Protein AF-A0A7V4J009-F1 (afdb_monomer_lite)

Secondary structure (DSSP, 8-state):
----EEEEEEE----------PPPPEEEESSHHHHHHHH-S--EEE-STTSPTT-B-BT-EEETTEEEEESSS-EEEEEETTEEEEEE--HHHHHTT--EEEEEE-S-EEEEEEEEPP--TTS---EEEEEEETTS-EEEEEE---SSSTTSPEEEEEEESS-EEEEEEEPPPP-

pLDDT: mean 86.54, std 16.2, range [37.06, 98.44]

Radius of gyration: 15.95 Å; chains: 1; bounding box: 46×31×41 Å

Structure (mmCIF, N/CA/C/O backbone):
data_AF-A0A7V4J009-F1
#
_entry.id   AF-A0A7V4J009-F1
#
loop_
_atom_site.group_PDB
_atom_site.id
_atom_site.type_symbol
_atom_site.label_atom_id
_atom_site.label_alt_id
_atom_site.label_comp_id
_atom_site.label_asym_id
_atom_site.label_entity_id
_atom_site.label_seq_id
_atom_site.pdbx_PDB_ins_code
_atom_site.Cartn_x
_atom_site.Cartn_y
_atom_site.Cartn_z
_atom_site.occupancy
_atom_site.B_iso_or_equiv
_atom_site.auth_seq_id
_atom_site.auth_comp_id
_atom_site.auth_asym_id
_atom_site.auth_atom_id
_atom_site.pdbx_PDB_model_num
ATOM 1 N N . MET A 1 1 ? 15.604 2.269 -10.103 1.00 43.25 1 MET A N 1
ATOM 2 C CA . MET A 1 1 ? 14.127 2.271 -10.067 1.00 43.25 1 MET A CA 1
ATOM 3 C C . MET A 1 1 ? 13.620 0.873 -9.707 1.00 43.25 1 MET A C 1
ATOM 5 O O . MET A 1 1 ? 13.019 0.169 -10.524 1.00 43.25 1 MET A O 1
ATOM 9 N N . LYS A 1 2 ? 13.981 0.446 -8.491 1.00 43.50 2 LYS A N 1
ATOM 10 C CA . LYS A 1 2 ? 13.521 -0.755 -7.783 1.00 43.50 2 LYS A CA 1
ATOM 11 C C . LYS A 1 2 ? 12.542 -0.258 -6.710 1.00 43.50 2 LYS A C 1
ATOM 13 O O . LYS A 1 2 ? 12.966 0.562 -5.916 1.00 43.50 2 LYS A O 1
ATOM 18 N N . ASN A 1 3 ? 11.290 -0.719 -6.695 1.00 39.19 3 ASN A N 1
ATOM 19 C CA . ASN A 1 3 ? 10.303 -0.306 -5.684 1.00 39.19 3 ASN A CA 1
ATOM 20 C C . ASN A 1 3 ? 9.578 -1.547 -5.139 1.00 39.19 3 ASN A C 1
ATOM 22 O O . ASN A 1 3 ? 8.578 -1.983 -5.704 1.00 39.19 3 ASN A O 1
ATOM 26 N N . GLY A 1 4 ? 10.114 -2.168 -4.098 1.00 45.44 4 GLY A N 1
ATOM 27 C CA . GLY A 1 4 ? 9.498 -3.278 -3.385 1.00 45.44 4 GLY A CA 1
ATOM 28 C C . GLY A 1 4 ? 8.565 -2.896 -2.231 1.00 45.44 4 GLY A C 1
ATOM 29 O O . GLY A 1 4 ? 8.586 -1.758 -1.781 1.00 45.44 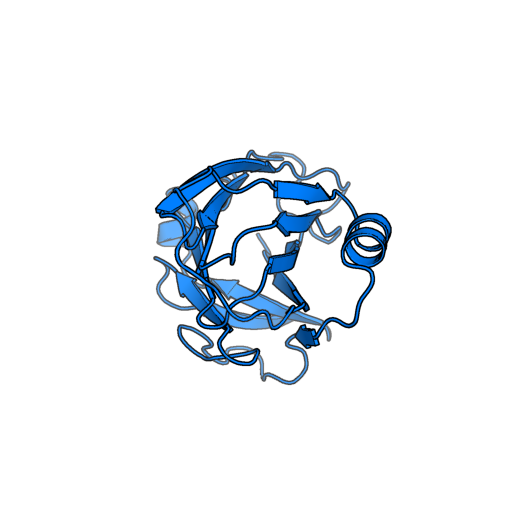4 GLY A O 1
ATOM 30 N N . LEU A 1 5 ? 7.740 -3.832 -1.743 1.00 48.38 5 LEU A N 1
ATOM 31 C CA . LEU A 1 5 ? 6.790 -3.614 -0.645 1.00 48.38 5 LEU A CA 1
ATOM 32 C C . LEU A 1 5 ? 6.681 -4.855 0.267 1.00 48.38 5 LEU A C 1
ATOM 34 O O . LEU A 1 5 ?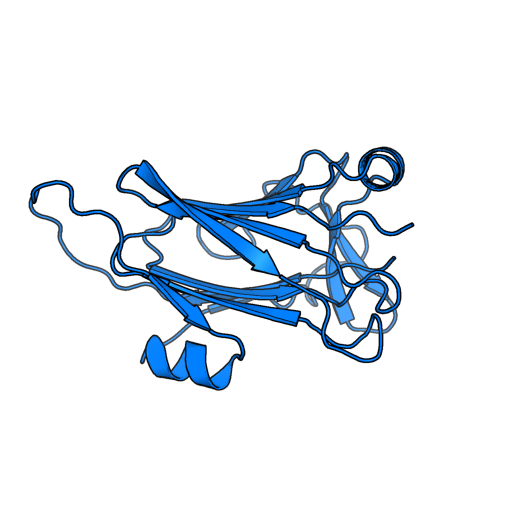 6.431 -5.937 -0.258 1.00 48.38 5 LEU A O 1
ATOM 38 N N . ILE A 1 6 ? 6.771 -4.700 1.595 1.00 64.44 6 ILE A N 1
ATOM 39 C CA . ILE A 1 6 ? 6.522 -5.739 2.636 1.00 64.44 6 ILE A CA 1
ATOM 40 C C . ILE A 1 6 ? 5.326 -5.306 3.493 1.00 64.44 6 ILE A C 1
ATOM 42 O O . ILE A 1 6 ? 5.275 -4.133 3.820 1.00 64.44 6 ILE A O 1
ATOM 46 N N . ILE A 1 7 ? 4.386 -6.181 3.904 1.00 58.50 7 ILE A N 1
ATOM 47 C CA . ILE A 1 7 ? 3.154 -5.772 4.640 1.00 58.50 7 ILE A CA 1
ATOM 48 C C . ILE A 1 7 ? 2.943 -6.479 5.986 1.00 58.50 7 ILE A C 1
ATOM 50 O O . ILE A 1 7 ? 3.092 -7.696 6.094 1.00 58.50 7 ILE A O 1
ATOM 54 N N . PHE A 1 8 ? 2.449 -5.715 6.972 1.00 60.12 8 PHE A N 1
ATOM 55 C CA . PHE A 1 8 ? 2.011 -6.133 8.307 1.00 60.12 8 PHE A CA 1
ATOM 56 C C . PHE A 1 8 ? 0.565 -5.699 8.601 1.00 60.12 8 PHE A C 1
ATOM 58 O O . PHE A 1 8 ? 0.187 -4.563 8.313 1.00 60.12 8 PHE A O 1
ATOM 65 N N . ILE A 1 9 ? -0.255 -6.564 9.214 1.00 51.50 9 ILE A N 1
ATOM 66 C CA . ILE A 1 9 ? -1.680 -6.281 9.488 1.00 51.50 9 ILE A CA 1
ATOM 67 C C . ILE A 1 9 ? -2.138 -6.829 10.846 1.00 51.50 9 ILE A C 1
ATOM 69 O O . ILE A 1 9 ? -1.808 -7.962 11.191 1.00 51.50 9 ILE A O 1
ATOM 73 N N . ALA A 1 10 ? -2.963 -6.074 11.587 1.00 52.84 10 ALA A N 1
ATOM 74 C CA . ALA A 1 10 ? -3.598 -6.516 12.838 1.00 52.84 10 ALA A CA 1
ATOM 75 C C . ALA A 1 10 ? -5.124 -6.274 12.847 1.00 52.84 10 ALA A C 1
ATOM 77 O O . ALA A 1 10 ? -5.619 -5.258 12.353 1.00 52.84 10 ALA A O 1
ATOM 78 N N . GLY A 1 11 ? -5.885 -7.217 13.422 1.00 37.06 11 GLY A N 1
ATOM 79 C CA . GLY A 1 11 ? -7.351 -7.168 13.496 1.00 37.06 11 GLY A CA 1
ATOM 80 C C . GLY A 1 11 ? -7.882 -7.202 14.929 1.00 37.06 11 GLY A C 1
ATOM 81 O O . GLY A 1 11 ? -7.448 -8.027 15.732 1.00 37.06 11 GLY A O 1
ATOM 82 N N . LEU A 1 12 ? -8.863 -6.345 15.226 1.00 41.41 12 LEU A N 1
ATOM 83 C CA . LEU A 1 12 ? -9.648 -6.378 16.462 1.00 41.41 12 LEU A CA 1
ATOM 84 C C . LEU A 1 12 ? -11.103 -6.728 16.111 1.00 41.41 12 LEU A C 1
ATOM 86 O O . LEU A 1 12 ? -11.739 -6.033 15.323 1.00 41.41 12 LEU A O 1
ATOM 90 N N . ALA A 1 13 ? -11.644 -7.810 16.674 1.00 41.09 13 ALA A N 1
ATOM 91 C CA . ALA A 1 13 ? -13.030 -8.217 16.441 1.00 41.09 13 ALA A CA 1
ATOM 92 C C . ALA A 1 13 ? -13.968 -7.560 17.468 1.00 41.09 13 ALA A C 1
ATOM 94 O O . ALA A 1 13 ? -13.924 -7.913 18.645 1.00 41.09 13 ALA A O 1
ATOM 95 N N . SER A 1 14 ? -14.848 -6.654 17.027 1.00 44.41 14 SER A N 1
ATOM 96 C CA . SER A 1 14 ? -15.881 -6.036 17.876 1.00 44.41 14 SER A CA 1
ATOM 97 C C . SER A 1 14 ? -17.253 -6.021 17.190 1.00 44.41 14 SER A C 1
ATOM 99 O O . SER A 1 14 ? -17.373 -5.673 16.018 1.00 44.41 14 SER A O 1
ATOM 101 N N . LEU A 1 15 ? -18.299 -6.401 17.938 1.00 40.88 15 LEU A N 1
ATOM 102 C CA . LEU A 1 15 ? -19.717 -6.299 17.557 1.00 40.88 15 LEU A CA 1
ATOM 103 C C . LEU A 1 15 ? -20.122 -4.817 17.416 1.00 40.88 15 LEU A C 1
ATOM 105 O O . LEU A 1 15 ? -19.954 -4.059 18.370 1.00 40.88 15 LEU A O 1
ATOM 109 N N . VAL A 1 16 ? -20.709 -4.405 16.285 1.00 48.84 16 VAL A N 1
ATOM 110 C CA . VAL A 1 16 ? -21.076 -2.994 16.037 1.00 48.84 16 VAL A CA 1
ATOM 111 C C . VAL A 1 16 ? -22.591 -2.770 16.152 1.00 48.84 16 VAL A C 1
ATOM 113 O O . VAL A 1 16 ? -23.374 -3.311 15.373 1.00 48.84 16 VAL A O 1
ATOM 116 N N . LEU A 1 17 ? -23.001 -1.930 17.110 1.00 41.75 17 LEU A N 1
ATOM 117 C CA . LEU A 1 17 ? -24.297 -1.237 17.132 1.00 41.75 17 LEU A CA 1
ATOM 118 C C . LEU A 1 17 ? -24.150 0.083 16.352 1.00 41.75 17 LEU A C 1
ATOM 120 O O . LEU A 1 17 ? -23.183 0.812 16.579 1.00 41.75 17 LEU A O 1
ATOM 124 N N . MET A 1 18 ? -25.088 0.400 15.448 1.00 42.06 18 MET A N 1
ATOM 125 C CA . MET A 1 18 ? -25.048 1.624 14.626 1.00 42.06 18 MET A CA 1
ATOM 126 C C . MET A 1 18 ? -24.951 2.880 15.504 1.00 42.06 18 MET A C 1
ATOM 128 O O . MET A 1 18 ? -25.916 3.270 16.160 1.00 42.06 18 MET A O 1
ATOM 132 N N . SER A 1 19 ? -23.773 3.499 15.502 1.00 44.41 19 SER A N 1
ATOM 133 C CA . SER A 1 19 ? -23.466 4.771 16.162 1.00 44.41 19 SER A CA 1
ATOM 134 C C . SER A 1 19 ? -23.411 5.897 15.118 1.00 44.41 19 SER A C 1
ATOM 136 O O . SER A 1 19 ? -23.214 5.607 13.935 1.00 44.41 19 SER A O 1
ATOM 138 N N . PRO A 1 20 ? -23.624 7.172 15.502 1.00 47.66 20 PRO A N 1
ATOM 139 C CA . PRO A 1 20 ? -23.477 8.303 14.585 1.00 47.66 20 PRO A CA 1
ATOM 140 C C . PRO A 1 20 ? -22.089 8.302 13.925 1.00 47.66 20 PRO A C 1
ATOM 142 O O . PRO A 1 20 ? -21.102 7.941 14.560 1.00 47.66 20 PRO A O 1
ATOM 145 N N . CYS A 1 21 ? -22.041 8.685 12.645 1.00 44.44 21 CYS A N 1
ATOM 146 C CA . CYS A 1 21 ? -20.834 8.754 11.817 1.00 44.44 21 CYS A CA 1
ATOM 147 C C . CYS A 1 21 ? -19.858 9.795 12.388 1.00 44.44 21 CYS A C 1
ATOM 149 O O . CYS A 1 21 ? -19.950 10.982 12.072 1.00 44.44 21 CYS A O 1
ATOM 151 N N . TYR A 1 22 ? -18.958 9.367 13.268 1.00 60.31 22 TYR A N 1
ATOM 152 C CA . TYR A 1 22 ? -17.746 10.114 13.587 1.00 60.31 22 TYR A CA 1
ATOM 153 C C . TYR A 1 22 ? -16.711 9.831 12.498 1.00 60.31 22 TYR A C 1
ATOM 155 O O . TYR A 1 22 ? -16.687 8.727 11.969 1.00 60.31 22 TYR A O 1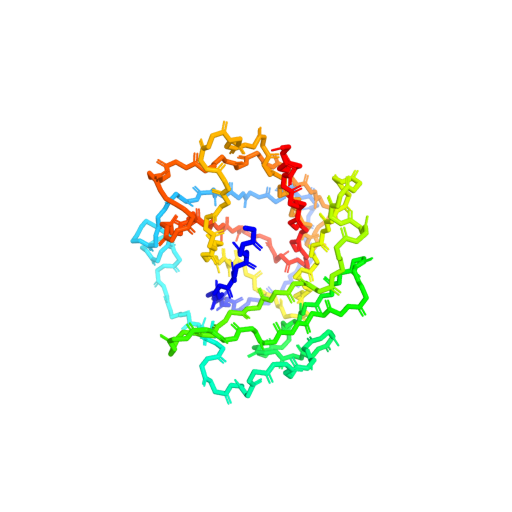
ATOM 163 N N . SER A 1 23 ? -15.900 10.835 12.157 1.00 73.69 23 SER A N 1
ATOM 164 C CA . SER A 1 23 ? -14.749 10.648 11.269 1.00 73.69 23 SER A CA 1
ATOM 165 C C . SER A 1 23 ? -13.750 9.706 11.928 1.00 73.69 23 SER A C 1
ATOM 167 O O . SER A 1 23 ? -13.489 9.863 13.123 1.00 73.69 23 SER A O 1
ATOM 169 N N . ALA A 1 24 ? -13.156 8.809 11.146 1.00 82.19 24 ALA A N 1
ATOM 170 C CA . ALA A 1 24 ? -12.079 7.939 11.589 1.00 82.19 24 ALA A CA 1
ATOM 171 C C . ALA A 1 24 ? -10.977 8.740 12.297 1.00 82.19 24 ALA A C 1
ATOM 173 O O . ALA A 1 24 ? -10.451 9.720 11.755 1.00 82.19 24 ALA A O 1
ATOM 174 N N . THR A 1 25 ? -10.611 8.311 13.503 1.00 88.69 25 THR A N 1
ATOM 175 C CA . THR A 1 25 ? -9.394 8.772 14.169 1.00 88.69 25 THR A CA 1
ATOM 176 C C . THR A 1 25 ? -8.270 7.834 13.761 1.00 88.69 25 THR A C 1
ATOM 178 O O . THR A 1 25 ? -8.399 6.612 13.859 1.00 88.69 25 THR A O 1
ATOM 181 N N . SER A 1 26 ? -7.150 8.386 13.307 1.00 92.25 26 SER A N 1
ATOM 182 C CA . SER A 1 26 ? -5.991 7.598 12.892 1.00 92.25 26 SER A CA 1
ATOM 183 C C . SER A 1 26 ? -4.680 8.256 13.292 1.00 92.25 26 SER A C 1
ATOM 185 O O . SER A 1 26 ? -4.593 9.482 13.377 1.00 92.25 26 SER A O 1
ATOM 187 N N . MET A 1 27 ? -3.646 7.442 13.475 1.00 96.00 27 MET A N 1
ATOM 188 C CA . MET A 1 27 ? -2.286 7.886 13.761 1.00 96.00 27 MET A CA 1
ATOM 189 C C . MET A 1 27 ? -1.305 7.212 12.805 1.00 96.00 27 MET A C 1
ATOM 191 O O . MET A 1 27 ? -1.406 6.008 12.564 1.00 96.00 27 MET A O 1
ATOM 195 N N . PHE A 1 28 ? -0.369 8.002 12.277 1.00 95.81 28 PHE A N 1
ATOM 196 C CA . PHE A 1 28 ? 0.752 7.513 11.480 1.00 95.81 28 PHE A CA 1
ATOM 197 C C . PHE A 1 28 ? 1.964 7.229 12.362 1.00 95.81 28 PHE A C 1
ATOM 199 O O . PHE A 1 28 ? 2.204 7.923 13.353 1.00 95.81 28 PHE A O 1
ATOM 206 N N . TYR A 1 29 ? 2.745 6.239 11.954 1.00 95.50 29 TYR A N 1
ATOM 207 C CA . TYR A 1 29 ? 3.957 5.787 12.620 1.00 95.50 29 TYR A CA 1
ATOM 208 C C . TYR A 1 29 ? 5.087 5.742 11.595 1.00 95.50 29 TYR A C 1
ATOM 210 O O . TYR A 1 29 ? 4.900 5.244 10.485 1.00 95.50 29 TYR A O 1
ATOM 218 N N . GLY A 1 30 ? 6.239 6.299 11.966 1.00 91.88 30 GLY A N 1
ATOM 219 C CA . GLY A 1 30 ? 7.418 6.380 11.098 1.00 91.88 30 GLY A CA 1
ATOM 220 C C . GLY A 1 30 ? 8.372 5.198 11.241 1.00 91.88 30 GLY A C 1
ATOM 221 O O . GLY A 1 30 ? 9.389 5.161 10.560 1.00 91.88 30 GLY A O 1
ATOM 222 N N . ASP A 1 31 ? 8.074 4.254 12.133 1.00 93.88 31 ASP A N 1
ATOM 223 C CA . ASP A 1 31 ? 8.894 3.071 12.352 1.00 93.88 31 ASP A CA 1
ATOM 224 C C . ASP A 1 31 ? 8.065 1.893 12.883 1.00 93.88 31 ASP A C 1
ATOM 226 O O . ASP A 1 31 ? 7.011 2.053 13.511 1.00 93.88 31 ASP A O 1
ATOM 230 N N . PHE A 1 32 ? 8.583 0.689 12.654 1.00 93.56 32 PHE A N 1
ATOM 231 C CA . PHE A 1 32 ? 7.937 -0.549 13.067 1.00 93.56 32 PHE A CA 1
ATOM 232 C C . PHE A 1 32 ? 7.778 -0.676 14.588 1.00 93.56 32 PHE A C 1
ATOM 234 O O . PHE A 1 32 ? 6.778 -1.222 15.062 1.00 93.56 32 PHE A O 1
ATOM 241 N N . ALA A 1 33 ? 8.734 -0.182 15.379 1.00 95.62 33 ALA A N 1
ATOM 242 C CA . ALA A 1 33 ? 8.701 -0.329 16.832 1.00 95.62 33 ALA A CA 1
ATOM 243 C C . ALA A 1 33 ? 7.569 0.505 17.454 1.00 95.62 33 ALA A C 1
ATOM 245 O O . ALA A 1 33 ? 6.838 0.009 18.312 1.00 95.62 33 ALA A O 1
ATOM 246 N N . SER A 1 34 ? 7.377 1.741 16.995 1.00 96.25 34 SER A N 1
ATOM 247 C CA . SER A 1 34 ? 6.285 2.608 17.437 1.00 96.25 34 SER A CA 1
ATOM 248 C C . SER A 1 34 ? 4.921 2.104 16.961 1.00 96.25 34 SER A C 1
ATOM 250 O O . SER A 1 34 ? 3.983 2.068 17.762 1.00 96.25 34 SER A O 1
ATOM 252 N N . TRP A 1 35 ? 4.813 1.632 15.714 1.00 96.75 35 TRP A N 1
ATOM 253 C CA . TRP A 1 35 ? 3.577 1.038 15.190 1.00 96.75 35 TRP A CA 1
ATOM 254 C C . TRP A 1 35 ? 3.178 -0.235 15.949 1.00 96.75 35 TRP A C 1
ATOM 256 O O . TRP A 1 35 ? 2.054 -0.343 16.443 1.00 96.75 35 TRP A O 1
ATOM 266 N N . SER A 1 36 ? 4.109 -1.182 16.101 1.00 95.19 36 SER A N 1
ATOM 267 C CA . SER A 1 36 ? 3.859 -2.453 16.795 1.00 95.19 36 SER A CA 1
ATOM 268 C C . SER A 1 36 ? 3.512 -2.249 18.273 1.00 95.19 36 SER A C 1
ATOM 270 O O . SER A 1 36 ? 2.626 -2.925 18.802 1.00 95.19 36 SER A O 1
ATOM 272 N N . ALA A 1 37 ? 4.141 -1.274 18.937 1.00 94.69 37 ALA A N 1
ATOM 273 C CA . ALA A 1 37 ? 3.788 -0.893 20.300 1.00 94.69 37 ALA A CA 1
ATOM 274 C C . ALA A 1 37 ? 2.365 -0.319 20.394 1.00 94.69 37 ALA A C 1
ATOM 276 O O . ALA A 1 37 ? 1.647 -0.622 21.348 1.00 94.69 37 ALA A O 1
ATOM 277 N N . ALA A 1 38 ? 1.942 0.484 19.414 1.00 93.25 38 ALA A N 1
ATOM 278 C CA . ALA A 1 38 ? 0.632 1.124 19.421 1.00 93.25 38 ALA A CA 1
ATOM 279 C C . ALA A 1 38 ? -0.530 0.154 19.181 1.00 93.25 38 ALA A C 1
ATOM 281 O O . ALA A 1 38 ? -1.578 0.298 19.811 1.00 93.25 38 ALA A O 1
ATOM 282 N N . ILE A 1 39 ? -0.355 -0.850 18.316 1.00 94.06 39 ILE A N 1
ATOM 283 C CA . ILE A 1 39 ? -1.396 -1.867 18.096 1.00 94.06 39 ILE A CA 1
ATOM 284 C C . ILE A 1 39 ? -1.544 -2.813 19.295 1.00 94.06 39 ILE A C 1
ATOM 286 O O . ILE A 1 39 ? -2.590 -3.442 19.446 1.00 94.06 39 ILE A O 1
ATOM 290 N N . GLY A 1 40 ? -0.510 -2.928 20.144 1.00 85.06 40 GLY A N 1
ATOM 291 C CA . GLY A 1 40 ? -0.540 -3.674 21.408 1.00 85.06 40 GLY A CA 1
ATOM 292 C C . GLY A 1 40 ? -0.894 -5.163 21.281 1.00 85.06 40 GLY A C 1
ATOM 293 O O . GLY A 1 40 ? -1.236 -5.797 22.280 1.00 85.06 40 GLY A O 1
ATOM 294 N N . GLY A 1 41 ? -0.851 -5.719 20.069 1.00 81.50 41 GLY A N 1
ATOM 295 C CA . GLY A 1 41 ? -1.404 -7.027 19.735 1.00 81.50 41 GLY A CA 1
ATOM 296 C C . GLY A 1 41 ? -0.605 -7.760 18.663 1.00 81.50 41 GLY A C 1
ATOM 297 O O . GLY A 1 41 ? 0.432 -7.295 18.193 1.00 81.50 41 GLY A O 1
ATOM 298 N N . SER A 1 42 ? -1.085 -8.946 18.297 1.00 88.00 42 SER A N 1
ATOM 299 C CA . SER A 1 42 ? -0.489 -9.750 17.231 1.00 88.00 42 SER A CA 1
ATOM 300 C C . SER A 1 42 ? -0.787 -9.157 15.857 1.00 88.00 42 SER A C 1
ATOM 302 O O . SER A 1 42 ? -1.886 -8.661 15.608 1.00 88.00 42 SER A O 1
ATOM 304 N N . TYR A 1 43 ? 0.176 -9.288 14.954 1.00 92.12 43 TYR A N 1
ATOM 305 C CA . TYR A 1 43 ? 0.039 -8.964 13.542 1.00 92.12 43 TYR A CA 1
ATOM 306 C C . TYR A 1 43 ? 0.406 -10.185 12.690 1.00 92.12 43 TYR A C 1
ATOM 308 O O . TYR A 1 43 ? 1.084 -11.105 13.154 1.00 92.12 43 TYR A O 1
ATOM 316 N N . ILE A 1 44 ? -0.058 -10.193 11.445 1.00 93.31 44 ILE A N 1
ATOM 317 C CA . ILE A 1 44 ? 0.363 -11.119 10.390 1.00 93.31 44 ILE A CA 1
ATOM 318 C C . ILE A 1 44 ? 1.258 -10.371 9.402 1.00 93.31 44 ILE A C 1
ATOM 320 O O . ILE A 1 44 ? 1.076 -9.170 9.213 1.00 93.31 44 ILE A O 1
ATOM 324 N N . MET A 1 45 ? 2.221 -11.072 8.804 1.00 93.44 45 MET A N 1
ATOM 325 C CA . MET A 1 45 ? 3.229 -10.505 7.905 1.00 93.44 45 MET A CA 1
ATOM 326 C C . MET A 1 45 ? 3.280 -11.293 6.596 1.00 93.44 45 MET A C 1
ATOM 328 O O . MET A 1 45 ? 3.124 -12.515 6.614 1.00 93.44 45 MET A O 1
ATOM 332 N N . GLN A 1 46 ? 3.525 -10.594 5.489 1.00 93.12 46 GLN A N 1
ATOM 333 C CA . GLN A 1 46 ? 3.902 -11.175 4.201 1.00 93.12 46 GLN A CA 1
ATOM 334 C C . GLN A 1 46 ? 5.208 -10.534 3.712 1.00 93.12 46 GLN A C 1
ATOM 336 O O . GLN A 1 46 ? 5.258 -9.320 3.529 1.00 93.12 46 GLN A O 1
ATOM 341 N N . ASP A 1 47 ? 6.215 -11.370 3.456 1.00 87.75 47 ASP A N 1
ATOM 342 C CA . ASP A 1 47 ? 7.593 -11.032 3.048 1.00 87.75 47 ASP A CA 1
ATOM 343 C C . ASP A 1 47 ? 7.948 -11.462 1.607 1.00 87.75 47 ASP A C 1
ATOM 345 O O . ASP A 1 47 ? 9.101 -11.461 1.228 1.00 87.75 47 ASP A O 1
ATOM 349 N N . PHE A 1 48 ? 6.953 -11.870 0.813 1.00 91.94 48 PHE A N 1
ATOM 350 C CA . PHE A 1 48 ? 7.004 -12.377 -0.571 1.00 91.94 48 PHE A CA 1
ATOM 351 C C . PHE A 1 48 ? 8.088 -13.407 -0.982 1.00 91.94 48 PHE A C 1
ATOM 353 O O . PHE A 1 48 ? 8.011 -13.920 -2.101 1.00 91.94 48 PHE A O 1
ATOM 360 N N . ASP A 1 49 ? 9.004 -13.821 -0.107 1.00 89.94 49 ASP A N 1
ATOM 361 C CA . ASP A 1 49 ? 10.109 -14.757 -0.389 1.00 89.94 49 ASP A CA 1
ATOM 362 C C . ASP A 1 49 ? 9.657 -16.161 -0.814 1.00 89.94 49 ASP A C 1
ATOM 364 O O . ASP A 1 49 ? 10.405 -16.931 -1.423 1.00 89.94 49 ASP A O 1
ATOM 368 N N . GLY A 1 50 ? 8.404 -16.511 -0.520 1.00 90.50 50 GLY A N 1
ATOM 369 C CA . GLY A 1 50 ? 7.785 -17.758 -0.965 1.00 90.50 50 GLY A CA 1
ATOM 370 C C . GLY A 1 50 ? 7.367 -17.777 -2.440 1.00 90.50 50 GLY A C 1
ATOM 371 O O . GLY A 1 50 ? 7.033 -18.850 -2.953 1.00 90.50 50 GLY A O 1
ATOM 372 N N . TYR A 1 51 ? 7.357 -16.631 -3.128 1.00 92.69 51 TYR A N 1
ATOM 373 C CA . TYR A 1 51 ? 6.902 -16.528 -4.514 1.00 92.69 51 TYR A CA 1
ATOM 374 C C . TYR A 1 51 ? 8.075 -16.575 -5.504 1.00 92.69 51 TYR A C 1
ATOM 376 O O . TYR A 1 51 ? 9.043 -15.831 -5.364 1.00 92.69 51 TYR A O 1
ATOM 384 N N . PRO A 1 52 ? 7.995 -17.392 -6.572 1.00 93.94 52 PRO A N 1
ATOM 385 C CA . PRO A 1 52 ? 8.961 -17.325 -7.662 1.00 93.94 52 PRO A CA 1
ATOM 386 C C . PRO A 1 52 ? 9.001 -15.936 -8.314 1.00 93.94 52 PRO A C 1
ATOM 388 O O . PRO A 1 52 ? 7.954 -15.316 -8.521 1.00 93.94 52 PRO A O 1
ATOM 391 N N . HIS A 1 53 ? 10.194 -15.494 -8.725 1.00 93.38 53 HIS A N 1
ATOM 392 C CA . HIS A 1 53 ? 10.362 -14.263 -9.502 1.00 93.38 53 HIS A CA 1
ATOM 393 C C . HIS A 1 53 ? 9.430 -14.246 -10.729 1.00 93.38 53 HIS A C 1
ATOM 395 O O . HIS A 1 53 ? 9.392 -15.205 -11.504 1.00 93.38 53 HIS A O 1
ATOM 401 N N . GLY A 1 54 ? 8.717 -13.137 -10.922 1.00 93.69 54 GLY A N 1
ATOM 402 C CA . GLY A 1 54 ? 7.780 -12.924 -12.024 1.00 93.69 54 GLY A CA 1
ATOM 403 C C . GLY A 1 54 ? 6.377 -13.490 -11.792 1.00 93.69 54 GLY A C 1
ATOM 404 O O . GLY A 1 54 ? 5.550 -13.409 -12.698 1.00 93.69 54 GLY A O 1
ATOM 405 N N . THR A 1 55 ? 6.086 -14.055 -10.614 1.00 96.31 55 THR A N 1
ATOM 406 C CA . THR A 1 55 ? 4.718 -14.474 -10.263 1.00 96.31 55 THR A CA 1
ATOM 407 C C . THR A 1 55 ? 3.801 -13.258 -10.251 1.00 96.31 55 THR A C 1
ATOM 409 O O . THR A 1 55 ? 4.064 -12.328 -9.499 1.00 96.31 55 THR A O 1
ATOM 412 N N . ASP A 1 56 ? 2.735 -13.271 -11.054 1.00 96.25 56 ASP A N 1
ATOM 413 C CA . ASP A 1 56 ? 1.711 -12.222 -11.040 1.00 96.25 56 ASP A CA 1
ATOM 414 C C . ASP A 1 56 ? 0.844 -12.346 -9.779 1.00 96.25 56 ASP A C 1
ATOM 416 O O . ASP A 1 56 ? 0.251 -13.393 -9.510 1.00 96.25 56 ASP A O 1
ATOM 420 N N . LEU A 1 57 ? 0.807 -11.271 -9.001 1.00 96.88 57 LEU A N 1
ATOM 421 C CA . LEU A 1 57 ? 0.090 -11.127 -7.737 1.00 96.88 57 LEU A CA 1
ATOM 422 C C . LEU A 1 57 ? -1.046 -10.099 -7.836 1.00 96.88 57 LEU A C 1
ATOM 424 O O . LEU A 1 57 ? -1.657 -9.754 -6.823 1.00 96.88 57 LEU A O 1
ATOM 428 N N . ASN A 1 58 ? -1.357 -9.603 -9.037 1.00 96.94 58 ASN A N 1
ATOM 429 C CA . ASN A 1 58 ? -2.437 -8.644 -9.239 1.00 96.94 58 ASN A CA 1
ATOM 430 C C . ASN A 1 58 ? -3.805 -9.268 -8.896 1.00 96.94 58 ASN A C 1
ATOM 432 O O . ASN A 1 58 ? -4.274 -10.200 -9.548 1.00 96.94 58 ASN A O 1
ATOM 436 N N . GLY A 1 59 ? -4.447 -8.750 -7.850 1.00 96.81 59 GLY A N 1
ATOM 437 C CA . GLY A 1 59 ? -5.711 -9.243 -7.304 1.00 96.81 59 GLY A CA 1
ATOM 438 C C . GLY A 1 59 ? -5.599 -10.552 -6.516 1.00 96.81 59 GLY A C 1
ATOM 439 O O . GLY A 1 59 ? -6.629 -11.113 -6.144 1.00 96.81 59 GLY A O 1
ATOM 440 N N . VAL A 1 60 ? -4.385 -11.048 -6.257 1.00 97.06 60 VAL A N 1
ATOM 441 C CA . VAL A 1 60 ? -4.155 -12.262 -5.463 1.00 97.06 60 VAL A CA 1
ATOM 442 C C . VAL A 1 60 ? -4.120 -11.896 -3.982 1.00 97.06 60 VAL A C 1
ATOM 444 O O . VAL A 1 60 ? -3.385 -10.996 -3.577 1.00 97.06 60 VAL A O 1
ATOM 447 N N . ASP A 1 61 ? -4.910 -12.597 -3.167 1.00 95.94 61 ASP A N 1
ATOM 448 C CA . ASP A 1 61 ? -4.855 -12.452 -1.712 1.00 95.94 61 ASP A CA 1
ATOM 449 C C . ASP A 1 61 ? -3.523 -13.015 -1.192 1.00 95.94 61 ASP A C 1
ATOM 451 O O . ASP A 1 61 ? -3.268 -14.217 -1.295 1.00 95.94 61 ASP A O 1
ATOM 455 N N . VAL A 1 62 ? -2.677 -12.149 -0.629 1.00 94.44 62 VAL A N 1
ATOM 456 C CA . VAL A 1 62 ? -1.370 -12.533 -0.055 1.00 94.44 62 VAL A CA 1
ATOM 457 C C . VAL A 1 62 ? -1.395 -12.580 1.472 1.00 94.44 62 VAL A C 1
ATOM 459 O O . VAL A 1 62 ? -0.596 -13.261 2.104 1.00 94.44 62 VAL A O 1
ATOM 462 N N . LEU A 1 63 ? -2.378 -11.915 2.074 1.00 94.75 63 LEU A N 1
ATOM 463 C CA . LEU A 1 63 ? -2.831 -12.148 3.441 1.00 94.75 63 LEU A CA 1
ATOM 464 C C . LEU A 1 63 ? -4.348 -12.360 3.395 1.00 94.75 63 LEU A C 1
ATOM 466 O O . LEU A 1 63 ? -5.006 -12.029 2.409 1.00 94.75 63 LEU A O 1
ATOM 470 N N . SER A 1 64 ? -4.926 -12.915 4.460 1.00 94.69 64 SER A N 1
ATOM 471 C CA . SER A 1 64 ? -6.371 -13.165 4.516 1.00 94.69 64 SER A CA 1
ATOM 472 C C . SER A 1 64 ? -7.165 -11.878 4.253 1.00 94.69 64 SER A C 1
ATOM 474 O O . SER A 1 64 ? -7.151 -10.965 5.072 1.00 94.69 64 SER A O 1
ATOM 476 N N . GLY A 1 65 ? -7.880 -11.813 3.126 1.00 95.69 65 GLY A N 1
ATOM 477 C CA . GLY A 1 65 ? -8.678 -10.651 2.734 1.00 95.69 65 GLY A CA 1
ATOM 478 C C . GLY A 1 65 ? -7.870 -9.414 2.339 1.00 95.69 65 GLY A C 1
ATOM 479 O O . GLY A 1 65 ? -8.436 -8.321 2.368 1.00 95.69 65 GLY A O 1
ATOM 480 N N . VAL A 1 66 ? -6.584 -9.560 2.004 1.00 97.62 66 VAL A N 1
ATOM 481 C CA . VAL A 1 66 ? -5.728 -8.461 1.537 1.00 97.62 66 VAL A CA 1
ATOM 482 C C . VAL A 1 66 ? -5.058 -8.835 0.225 1.00 97.62 66 VAL A C 1
ATOM 484 O O . VAL A 1 66 ? -4.282 -9.791 0.171 1.00 97.62 66 VAL A O 1
ATOM 487 N N . ASN A 1 67 ? -5.307 -8.027 -0.802 1.00 97.50 67 ASN A N 1
ATOM 488 C CA . ASN A 1 67 ? -4.678 -8.137 -2.116 1.00 97.50 67 ASN A CA 1
ATOM 489 C C . ASN A 1 67 ? -4.222 -6.776 -2.639 1.00 97.50 67 ASN A C 1
ATOM 491 O O . ASN A 1 67 ? -4.579 -5.725 -2.104 1.00 97.50 67 ASN A O 1
ATOM 495 N N . PHE A 1 68 ? -3.457 -6.822 -3.725 1.00 97.62 68 PHE A N 1
ATOM 496 C CA . PHE A 1 68 ? -2.921 -5.648 -4.393 1.00 97.62 68 PHE A CA 1
ATOM 497 C C . PHE A 1 68 ? -3.437 -5.543 -5.809 1.00 97.62 68 PHE A C 1
ATOM 499 O O . PHE A 1 68 ? -3.483 -6.531 -6.532 1.00 97.62 68 PHE A O 1
ATOM 506 N N . THR A 1 69 ? -3.750 -4.329 -6.233 1.00 98.00 69 THR A N 1
ATOM 507 C CA . THR A 1 69 ? -4.050 -3.999 -7.630 1.00 98.00 69 THR A CA 1
ATOM 508 C C . THR A 1 69 ? -3.309 -2.727 -8.027 1.00 98.00 69 THR A C 1
ATOM 510 O O . THR A 1 69 ? -2.791 -2.025 -7.166 1.00 98.00 69 THR A O 1
ATOM 513 N N . SER A 1 70 ? -3.177 -2.431 -9.318 1.00 97.62 70 SER A N 1
ATOM 514 C CA . SER A 1 70 ? -2.533 -1.195 -9.792 1.00 97.62 70 SER A CA 1
ATOM 515 C C . SER A 1 70 ? -3.147 -0.728 -11.108 1.00 97.62 70 SER A C 1
ATOM 517 O O . SER A 1 70 ? -3.914 -1.458 -11.738 1.00 97.62 70 SER A O 1
ATOM 519 N N . ASN A 1 71 ? -2.789 0.480 -11.551 1.00 97.50 71 ASN A N 1
ATOM 520 C CA . ASN A 1 71 ? -3.002 0.912 -12.938 1.00 97.50 71 ASN A CA 1
ATOM 521 C C . ASN A 1 71 ? -1.891 0.482 -13.903 1.00 97.50 71 ASN A C 1
ATOM 523 O O . ASN A 1 71 ? -1.883 0.924 -15.052 1.00 97.50 71 ASN A O 1
ATOM 527 N N . MET A 1 72 ? -0.939 -0.319 -13.438 1.00 96.44 72 MET A N 1
ATOM 528 C CA . MET A 1 72 ? 0.136 -0.862 -14.255 1.00 96.44 72 MET A CA 1
ATOM 529 C C . MET A 1 72 ? -0.301 -2.191 -14.874 1.00 96.44 72 MET A C 1
ATOM 531 O O . MET A 1 72 ? -1.254 -2.825 -14.421 1.00 96.44 72 MET A O 1
ATOM 535 N N . THR A 1 73 ? 0.409 -2.628 -15.914 1.00 95.00 73 THR A N 1
ATOM 536 C CA . THR A 1 73 ? 0.109 -3.879 -16.627 1.00 95.00 73 THR A CA 1
ATOM 537 C C . THR A 1 73 ? 0.072 -5.111 -15.710 1.00 95.00 73 THR A C 1
ATOM 539 O O . THR A 1 73 ? -0.755 -5.997 -15.910 1.00 95.00 73 THR A O 1
ATOM 542 N N . SER A 1 74 ? 0.951 -5.189 -14.708 1.00 93.88 74 SER A N 1
ATOM 543 C CA . SER A 1 74 ? 0.969 -6.288 -13.734 1.00 93.88 74 SER A CA 1
ATOM 544 C C . SER A 1 74 ? 1.591 -5.855 -12.411 1.00 93.88 74 SER A C 1
ATOM 546 O O . SER A 1 74 ? 2.269 -4.827 -12.343 1.00 93.88 74 SER A O 1
ATOM 548 N N . ILE A 1 75 ? 1.359 -6.660 -11.378 1.00 95.44 75 ILE A N 1
ATOM 549 C CA . ILE A 1 75 ? 2.058 -6.603 -10.097 1.00 95.44 75 ILE A CA 1
ATOM 550 C C . ILE A 1 75 ? 2.720 -7.955 -9.919 1.00 95.44 75 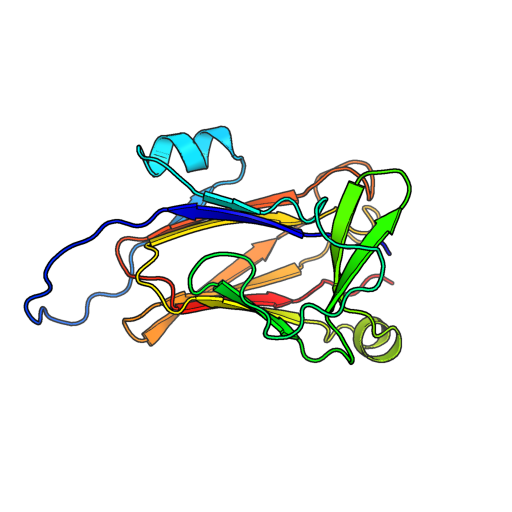ILE A C 1
ATOM 552 O O . ILE A 1 75 ? 2.028 -8.963 -9.930 1.00 95.44 75 ILE A O 1
ATOM 556 N N . ILE A 1 76 ? 4.032 -7.992 -9.747 1.00 95.44 76 ILE A N 1
ATOM 557 C CA . ILE A 1 76 ? 4.785 -9.238 -9.684 1.00 95.44 76 ILE A CA 1
ATOM 558 C C . ILE A 1 76 ? 5.551 -9.374 -8.376 1.00 95.44 76 ILE A C 1
ATOM 560 O O . ILE A 1 76 ? 5.973 -8.380 -7.790 1.00 95.44 76 ILE A O 1
ATOM 564 N N . ALA A 1 77 ? 5.787 -10.615 -7.960 1.00 94.81 77 ALA A N 1
ATOM 565 C CA . ALA A 1 77 ? 6.880 -10.927 -7.051 1.00 94.81 77 ALA A CA 1
ATOM 566 C C . ALA A 1 77 ? 8.203 -10.712 -7.798 1.00 94.81 77 ALA A C 1
ATOM 568 O O . ALA A 1 77 ? 8.575 -11.483 -8.686 1.00 94.81 77 ALA A O 1
ATOM 569 N N . TRP A 1 78 ? 8.901 -9.635 -7.484 1.00 90.88 78 TRP A N 1
ATOM 570 C CA . TRP A 1 78 ? 10.187 -9.282 -8.052 1.00 90.88 78 TRP A CA 1
ATOM 571 C C . TRP A 1 78 ? 11.294 -9.649 -7.076 1.00 90.88 78 TRP A C 1
ATOM 573 O O . TRP A 1 78 ? 11.439 -9.026 -6.031 1.00 90.88 78 TRP A O 1
ATOM 583 N N . SER A 1 79 ? 12.091 -10.652 -7.440 1.00 85.69 79 SER A N 1
ATOM 584 C CA . SER A 1 79 ? 13.271 -11.041 -6.666 1.00 85.69 79 SER A CA 1
ATOM 585 C C . SER A 1 79 ? 14.566 -10.754 -7.411 1.00 85.69 79 SER A C 1
ATOM 587 O O . SER A 1 79 ? 14.720 -11.146 -8.573 1.00 85.69 79 SER A O 1
ATOM 589 N N . ILE A 1 80 ? 15.510 -10.109 -6.727 1.00 71.00 80 ILE A N 1
ATOM 590 C CA . ILE A 1 80 ? 16.911 -9.990 -7.132 1.00 71.00 80 ILE A CA 1
ATOM 591 C C . ILE A 1 80 ? 17.751 -10.292 -5.891 1.00 71.00 80 ILE A C 1
ATOM 593 O O . ILE A 1 80 ? 17.618 -9.620 -4.881 1.00 71.00 80 ILE A O 1
ATOM 597 N N . LEU A 1 81 ? 18.664 -11.265 -5.981 1.00 66.50 81 LEU A N 1
ATOM 598 C CA . LEU A 1 81 ? 19.654 -11.541 -4.929 1.00 66.50 81 LEU A CA 1
ATOM 599 C C . LEU A 1 81 ? 19.042 -11.863 -3.547 1.00 66.50 81 LEU A C 1
ATOM 601 O O . LEU A 1 81 ? 19.539 -11.388 -2.532 1.00 66.50 81 LEU A O 1
ATOM 605 N N . SER A 1 82 ? 18.050 -12.761 -3.530 1.00 69.62 82 SER A N 1
ATOM 606 C CA . SER A 1 82 ? 17.450 -13.451 -2.365 1.00 69.62 82 SER A CA 1
ATOM 607 C C . SER A 1 82 ? 16.374 -12.742 -1.550 1.00 69.62 82 SER A C 1
ATOM 609 O O . SER A 1 82 ? 15.775 -13.419 -0.727 1.00 69.62 82 SER A O 1
ATOM 611 N N . ASP A 1 83 ? 16.080 -11.475 -1.828 1.00 80.12 83 ASP A N 1
ATOM 612 C CA . ASP A 1 83 ? 14.883 -10.802 -1.312 1.00 80.12 83 ASP A CA 1
ATOM 613 C C . ASP A 1 83 ? 13.830 -10.724 -2.424 1.00 80.12 83 ASP A C 1
ATOM 615 O O . ASP A 1 83 ? 14.182 -10.611 -3.612 1.00 80.12 83 ASP A O 1
ATOM 619 N N . SER A 1 84 ? 12.559 -10.860 -2.071 1.00 87.88 84 SER A N 1
ATOM 620 C CA . SER A 1 84 ? 11.429 -10.791 -2.988 1.00 87.88 84 SER A CA 1
ATOM 621 C C . SER A 1 84 ? 10.474 -9.713 -2.533 1.00 87.88 84 SER A C 1
ATOM 623 O O . SER A 1 84 ? 9.975 -9.725 -1.418 1.00 87.88 84 SER A O 1
ATOM 625 N N . ASN A 1 85 ? 10.129 -8.826 -3.455 1.00 90.06 85 ASN A N 1
ATOM 626 C CA . ASN A 1 85 ? 9.216 -7.742 -3.175 1.00 90.06 85 ASN A CA 1
ATOM 627 C C . ASN A 1 85 ? 8.055 -7.708 -4.154 1.00 90.06 85 ASN A C 1
ATOM 629 O O . ASN A 1 85 ? 8.158 -8.170 -5.290 1.00 90.06 85 ASN A O 1
ATOM 633 N N . LEU A 1 86 ? 6.955 -7.088 -3.751 1.00 93.38 86 LEU A N 1
ATOM 634 C CA . LEU A 1 86 ? 5.876 -6.770 -4.672 1.00 93.38 86 LEU A CA 1
ATOM 635 C C . LEU A 1 86 ? 6.243 -5.541 -5.523 1.00 93.38 86 LEU A C 1
ATOM 637 O O . LEU A 1 86 ? 6.525 -4.480 -4.980 1.00 93.38 86 LEU A O 1
ATOM 641 N N . PHE A 1 87 ? 6.227 -5.682 -6.851 1.00 92.50 87 PHE A N 1
ATOM 642 C CA . PHE A 1 87 ? 6.631 -4.638 -7.800 1.00 92.50 87 PHE A CA 1
ATOM 643 C C . PHE A 1 87 ? 5.627 -4.523 -8.947 1.00 92.50 87 PHE A C 1
ATOM 645 O O . PHE A 1 87 ? 5.312 -5.506 -9.616 1.00 92.50 87 PHE A O 1
ATOM 652 N N . GLY A 1 88 ? 5.137 -3.319 -9.235 1.00 93.25 88 GLY A N 1
ATOM 653 C CA . GLY A 1 88 ? 4.371 -3.074 -10.460 1.00 93.25 88 GLY A CA 1
ATOM 654 C C . GLY A 1 88 ? 5.285 -3.186 -11.679 1.00 93.25 88 GLY A C 1
ATOM 655 O O . GLY A 1 88 ? 6.420 -2.742 -11.604 1.00 93.25 88 GLY A O 1
ATOM 656 N N . ALA A 1 89 ? 4.859 -3.735 -12.812 1.00 89.81 89 ALA A N 1
ATOM 657 C CA . ALA A 1 89 ? 5.720 -3.877 -13.993 1.00 89.81 89 ALA A CA 1
ATOM 658 C C . ALA A 1 89 ? 5.124 -3.177 -15.221 1.00 89.81 89 ALA A C 1
ATOM 660 O O . ALA A 1 89 ? 4.522 -3.807 -16.089 1.00 89.81 89 ALA A O 1
ATOM 661 N N . ASP A 1 90 ? 5.301 -1.851 -15.285 1.00 93.75 90 ASP A N 1
ATOM 662 C CA . ASP A 1 90 ? 4.919 -1.030 -16.440 1.00 93.75 90 ASP A CA 1
ATOM 663 C C . ASP A 1 90 ? 5.768 0.256 -16.544 1.00 93.75 90 ASP A C 1
ATOM 665 O O . ASP A 1 90 ? 5.459 1.275 -15.916 1.00 93.75 90 ASP A O 1
ATOM 669 N N . PRO A 1 91 ? 6.868 0.240 -17.321 1.00 90.12 91 PRO A N 1
ATOM 670 C CA . PRO A 1 91 ? 7.736 1.407 -17.466 1.00 90.12 91 PRO A CA 1
ATOM 671 C C . PRO A 1 91 ? 7.031 2.626 -18.074 1.00 90.12 91 PRO A C 1
ATOM 673 O O . PRO A 1 91 ? 7.388 3.755 -17.750 1.00 90.12 91 PRO A O 1
ATOM 676 N N . ALA A 1 92 ? 6.031 2.421 -18.938 1.00 92.75 92 ALA A N 1
ATOM 677 C CA . ALA A 1 92 ? 5.352 3.515 -19.625 1.00 92.75 92 ALA A CA 1
ATOM 678 C C . ALA A 1 92 ? 4.455 4.311 -18.668 1.00 92.75 92 ALA A C 1
ATOM 680 O O . ALA A 1 92 ? 4.420 5.539 -18.743 1.00 92.75 92 ALA A O 1
ATOM 681 N N . ILE A 1 93 ? 3.750 3.634 -17.759 1.00 94.06 93 ILE A N 1
ATOM 682 C CA . ILE A 1 93 ? 2.943 4.280 -16.711 1.00 94.06 93 ILE A CA 1
ATOM 683 C C . ILE A 1 93 ? 3.830 5.004 -15.689 1.00 94.06 93 ILE A C 1
ATOM 685 O O . ILE A 1 93 ? 3.506 6.122 -15.282 1.00 94.06 93 ILE A O 1
ATOM 689 N N . ARG A 1 94 ? 4.979 4.424 -15.325 1.00 90.56 94 ARG A N 1
ATOM 690 C CA . ARG A 1 94 ? 5.931 5.066 -14.403 1.00 90.56 94 ARG A CA 1
ATOM 691 C C . ARG A 1 94 ? 6.570 6.325 -14.958 1.00 90.56 94 ARG A C 1
ATOM 693 O O . ARG A 1 94 ? 6.595 7.335 -14.270 1.00 90.56 94 ARG A O 1
ATOM 700 N N . GLN A 1 95 ? 7.006 6.301 -16.217 1.00 89.69 95 GLN A N 1
ATOM 701 C CA . GLN A 1 95 ? 7.574 7.482 -16.881 1.00 89.69 95 GLN A CA 1
ATOM 702 C C . GLN A 1 95 ? 6.584 8.653 -16.978 1.00 89.69 95 GLN A C 1
ATOM 704 O O . GLN A 1 95 ? 6.993 9.793 -17.170 1.00 89.69 95 GLN A O 1
ATOM 709 N N . GLN A 1 96 ? 5.281 8.387 -16.854 1.00 91.44 96 GLN A N 1
ATOM 710 C CA . GLN A 1 96 ? 4.248 9.421 -16.800 1.00 91.44 96 GLN A CA 1
ATOM 711 C C . GLN A 1 96 ? 4.037 9.995 -15.388 1.00 91.44 96 GLN A C 1
ATOM 713 O O . GLN A 1 96 ? 3.310 10.976 -15.254 1.00 91.44 96 GLN A O 1
ATOM 718 N N . GLY A 1 97 ? 4.622 9.398 -14.342 1.00 90.38 97 GLY A N 1
ATOM 719 C CA . GLY A 1 97 ? 4.440 9.830 -12.952 1.00 90.38 97 GLY A CA 1
ATOM 720 C C . GLY A 1 97 ? 3.032 9.582 -12.412 1.00 90.38 97 GLY A C 1
ATOM 721 O O . GLY A 1 97 ? 2.563 10.316 -11.548 1.00 90.38 97 GLY A O 1
ATOM 722 N N . ILE A 1 98 ? 2.322 8.591 -12.962 1.00 94.12 98 ILE A N 1
ATOM 723 C CA . ILE A 1 98 ? 0.931 8.279 -12.590 1.00 94.12 98 ILE A CA 1
ATOM 724 C C . ILE A 1 98 ? 0.770 6.871 -12.009 1.00 94.12 98 ILE A C 1
ATOM 726 O O . ILE A 1 98 ? -0.360 6.406 -11.858 1.00 94.12 98 ILE A O 1
ATOM 730 N N . ALA A 1 99 ? 1.868 6.166 -11.729 1.00 95.88 99 ALA A N 1
ATOM 731 C CA . ALA A 1 99 ? 1.836 4.814 -11.184 1.00 95.88 99 ALA A CA 1
ATOM 732 C C . ALA A 1 99 ? 1.245 4.799 -9.767 1.00 95.88 99 ALA A C 1
ATOM 734 O O . ALA A 1 99 ? 1.609 5.616 -8.919 1.00 95.88 99 ALA A O 1
ATOM 735 N N . TYR A 1 100 ? 0.338 3.858 -9.505 1.00 96.69 100 TYR A N 1
ATOM 736 C CA . TYR A 1 100 ? -0.173 3.625 -8.160 1.00 96.69 100 TYR A CA 1
ATOM 737 C C . TYR A 1 100 ? -0.469 2.154 -7.885 1.00 96.69 100 TYR A C 1
ATOM 739 O O . TYR A 1 100 ? -0.799 1.390 -8.793 1.00 96.69 100 TYR A O 1
ATOM 747 N N . TYR A 1 101 ? -0.441 1.800 -6.604 1.00 97.69 101 TYR A N 1
ATOM 748 C CA . TYR A 1 101 ? -0.935 0.542 -6.058 1.00 97.69 101 TYR A CA 1
ATOM 749 C C . TYR A 1 101 ? -2.159 0.810 -5.195 1.00 97.69 101 TYR A C 1
ATOM 751 O O . TYR A 1 101 ? -2.197 1.786 -4.451 1.00 97.69 101 TYR A O 1
ATOM 759 N N . ASP A 1 102 ? -3.133 -0.082 -5.260 1.00 98.25 102 ASP A N 1
ATOM 760 C CA . ASP A 1 102 ? -4.241 -0.195 -4.327 1.00 98.25 102 ASP A CA 1
ATOM 761 C C . ASP A 1 102 ? -4.036 -1.456 -3.487 1.00 98.25 102 ASP A C 1
ATOM 763 O O . ASP A 1 102 ? -4.037 -2.566 -4.018 1.00 98.25 102 ASP A O 1
ATOM 767 N N . ILE A 1 103 ? -3.890 -1.273 -2.180 1.00 98.19 103 ILE A N 1
ATOM 768 C CA . ILE A 1 103 ? -3.935 -2.315 -1.157 1.00 98.19 103 ILE A CA 1
ATOM 769 C C . ILE A 1 103 ? -5.396 -2.435 -0.734 1.00 98.19 103 ILE A C 1
ATOM 771 O O . ILE A 1 103 ? -5.914 -1.567 -0.025 1.00 98.19 103 ILE A O 1
ATOM 775 N N . ASN A 1 104 ? -6.080 -3.471 -1.206 1.00 98.31 104 ASN A N 1
ATOM 776 C CA . ASN A 1 104 ? -7.491 -3.701 -0.914 1.00 98.31 104 ASN A CA 1
ATOM 777 C C . ASN A 1 104 ? -7.622 -4.547 0.348 1.00 98.31 104 ASN A C 1
ATOM 779 O O . ASN A 1 104 ? -6.966 -5.580 0.463 1.00 98.31 104 ASN A O 1
ATOM 783 N N . ILE A 1 105 ? -8.480 -4.124 1.277 1.00 97.94 105 ILE A N 1
ATOM 784 C CA . ILE A 1 105 ? -8.639 -4.755 2.586 1.00 97.94 105 ILE A CA 1
ATOM 785 C C . ILE A 1 105 ? -10.118 -5.086 2.808 1.00 97.94 105 ILE A C 1
ATOM 787 O O . ILE A 1 105 ? -10.962 -4.210 2.985 1.00 97.94 105 ILE A O 1
ATOM 791 N N . ASN A 1 106 ? -10.431 -6.381 2.787 1.00 95.62 106 ASN A N 1
ATOM 792 C CA . ASN A 1 106 ? -11.799 -6.910 2.827 1.00 95.62 106 ASN A CA 1
ATOM 793 C C . ASN A 1 106 ? -12.217 -7.437 4.209 1.00 95.62 106 ASN A C 1
ATOM 795 O O . ASN A 1 106 ? -13.361 -7.851 4.401 1.00 95.62 106 ASN A O 1
ATOM 799 N N . LEU A 1 107 ? -11.295 -7.443 5.170 1.00 95.25 107 LEU A N 1
ATOM 800 C CA . LEU A 1 107 ? -11.550 -7.759 6.575 1.00 95.25 107 LEU A CA 1
ATOM 801 C C . LEU A 1 107 ? -11.411 -6.491 7.423 1.00 95.25 107 LEU A C 1
ATOM 803 O O . LEU A 1 107 ? -10.760 -5.548 6.983 1.00 95.25 107 LEU A O 1
ATOM 807 N N . PRO A 1 108 ? -12.009 -6.432 8.628 1.00 95.69 108 PRO A N 1
ATOM 808 C CA . PRO A 1 108 ? -12.045 -5.211 9.428 1.00 95.69 108 PRO A CA 1
ATOM 809 C C . PRO A 1 108 ? -10.705 -4.945 10.136 1.00 95.69 108 PRO A C 1
ATOM 811 O O . PRO A 1 108 ? -10.626 -4.913 11.364 1.00 95.69 108 PRO A O 1
ATOM 814 N N . TYR A 1 109 ? -9.628 -4.802 9.367 1.00 95.19 109 TYR A N 1
ATOM 815 C CA . TYR A 1 109 ? -8.316 -4.453 9.886 1.00 95.19 109 TYR A CA 1
ATOM 816 C C . TYR A 1 109 ? -8.264 -2.965 10.208 1.00 95.19 109 TYR A C 1
ATOM 818 O O . TYR A 1 109 ? -8.594 -2.113 9.386 1.00 95.19 109 TYR A O 1
ATOM 826 N N . CYS A 1 110 ? -7.841 -2.664 11.430 1.00 95.94 110 CYS A N 1
ATOM 827 C CA . CYS A 1 110 ? -7.738 -1.302 11.945 1.00 95.94 110 CYS A CA 1
ATOM 828 C C . CYS A 1 110 ? -6.291 -0.798 11.951 1.00 95.94 110 CYS A C 1
ATOM 830 O O . CYS A 1 110 ? -6.048 0.361 12.268 1.00 95.94 110 CYS A O 1
ATOM 832 N N . ALA A 1 111 ? -5.322 -1.651 11.619 1.00 96.38 111 ALA A N 1
ATOM 833 C CA . ALA A 1 111 ? -3.929 -1.262 11.517 1.00 96.38 111 ALA A CA 1
ATOM 834 C C . ALA A 1 111 ? -3.238 -2.001 10.376 1.00 96.38 111 ALA A C 1
ATOM 836 O O . ALA A 1 111 ? -3.400 -3.214 10.213 1.00 96.38 111 ALA A O 1
ATOM 837 N N . VAL A 1 112 ? -2.455 -1.245 9.616 1.00 96.75 112 VAL A N 1
ATOM 838 C CA . VAL A 1 112 ? -1.650 -1.721 8.494 1.00 96.75 112 VAL A CA 1
ATOM 839 C C . VAL A 1 112 ? -0.307 -1.016 8.563 1.00 96.75 112 VAL A C 1
ATOM 841 O O . VAL A 1 112 ? -0.248 0.182 8.843 1.00 96.75 112 VAL A O 1
ATOM 844 N N . ALA A 1 113 ? 0.760 -1.744 8.297 1.00 96.12 113 ALA A N 1
ATOM 845 C CA . ALA A 1 113 ? 2.062 -1.167 8.033 1.00 96.12 113 ALA A CA 1
ATOM 846 C C . ALA A 1 113 ? 2.689 -1.842 6.825 1.00 96.12 113 ALA A C 1
ATOM 848 O O . ALA A 1 113 ? 2.342 -2.976 6.490 1.00 96.12 113 ALA A O 1
ATOM 849 N N . PHE A 1 114 ? 3.595 -1.136 6.170 1.00 94.31 114 PHE A N 1
ATOM 850 C CA . PHE A 1 114 ? 4.407 -1.691 5.117 1.00 94.31 114 PHE A CA 1
ATOM 851 C C . PHE A 1 114 ? 5.725 -0.947 4.964 1.00 94.31 114 PHE A C 1
ATOM 853 O O . PHE A 1 114 ? 5.794 0.258 5.200 1.00 94.31 114 PHE A O 1
ATOM 860 N N . ASP A 1 115 ? 6.753 -1.673 4.551 1.00 91.94 115 ASP A N 1
ATOM 861 C CA . ASP A 1 115 ? 8.011 -1.089 4.104 1.00 91.94 115 ASP A CA 1
ATOM 862 C C . ASP A 1 115 ? 7.955 -0.934 2.597 1.00 91.94 115 ASP A C 1
ATOM 864 O O . ASP A 1 115 ? 7.653 -1.902 1.907 1.00 91.94 115 ASP A O 1
ATOM 868 N N . VAL A 1 116 ? 8.240 0.264 2.098 1.00 89.44 116 VAL A N 1
ATOM 869 C CA . VAL A 1 116 ? 8.452 0.510 0.671 1.00 89.44 116 VAL A CA 1
ATOM 870 C C . VAL A 1 116 ? 9.957 0.536 0.451 1.00 89.44 116 VAL A C 1
ATOM 872 O O . VAL A 1 116 ? 10.641 1.322 1.110 1.00 89.44 116 VAL A O 1
ATOM 875 N N . GLU A 1 117 ? 10.502 -0.296 -0.440 1.00 84.88 117 GLU A N 1
ATOM 876 C CA . GLU A 1 117 ? 11.885 -0.087 -0.858 1.00 84.88 117 GLU A CA 1
ATOM 877 C C . GLU A 1 117 ? 12.012 1.320 -1.416 1.00 84.88 117 GLU A C 1
ATOM 879 O O . GLU A 1 117 ? 11.142 1.869 -2.095 1.00 84.88 117 GLU A O 1
ATOM 884 N N . ALA A 1 118 ? 13.121 1.909 -1.042 1.00 71.38 118 ALA A N 1
ATOM 885 C CA . ALA A 1 118 ? 13.399 3.289 -1.270 1.00 71.38 118 ALA A CA 1
ATOM 886 C C . ALA A 1 118 ? 13.571 3.583 -2.766 1.00 71.38 118 ALA A C 1
ATOM 888 O O . ALA A 1 118 ? 14.190 2.824 -3.505 1.00 71.38 118 ALA A O 1
ATOM 889 N N . TRP A 1 119 ? 13.095 4.742 -3.199 1.00 86.06 119 TRP A N 1
ATOM 890 C CA . TRP A 1 119 ? 13.336 5.245 -4.548 1.00 86.06 119 TRP A CA 1
ATOM 891 C C . TRP A 1 119 ? 14.540 6.190 -4.576 1.00 86.06 119 TRP A C 1
ATOM 893 O O . TRP A 1 119 ? 15.211 6.396 -3.552 1.00 86.06 119 TRP A O 1
ATOM 903 N N . ASN A 1 120 ? 14.827 6.743 -5.760 1.00 86.00 120 ASN A N 1
ATOM 904 C CA . ASN A 1 120 ? 15.963 7.623 -6.006 1.00 86.00 120 ASN A CA 1
ATOM 905 C C . ASN A 1 120 ? 16.091 8.708 -4.907 1.00 86.00 120 ASN A C 1
ATOM 907 O O . ASN A 1 120 ? 15.244 9.599 -4.827 1.00 86.00 120 ASN A O 1
ATOM 911 N N . PRO A 1 121 ? 17.147 8.683 -4.070 1.00 86.31 121 PRO A N 1
ATOM 912 C CA . PRO A 1 121 ? 17.324 9.669 -3.005 1.00 86.31 121 PRO A CA 1
ATOM 913 C C . PRO A 1 121 ? 17.650 11.076 -3.524 1.00 86.31 121 PRO A C 1
ATOM 915 O O . PRO A 1 121 ? 17.527 12.039 -2.768 1.00 86.31 121 PRO A O 1
ATOM 918 N N . GLU A 1 122 ? 18.054 11.216 -4.791 1.00 88.88 122 GLU A N 1
ATOM 919 C CA . GLU A 1 122 ? 18.237 12.524 -5.433 1.00 88.88 122 GLU A CA 1
ATOM 920 C C . GLU A 1 122 ? 16.891 13.180 -5.800 1.00 88.88 122 GLU A C 1
ATOM 922 O O . GLU A 1 122 ? 16.813 14.408 -5.814 1.00 88.88 122 GLU A O 1
ATOM 927 N N . ASP A 1 123 ? 15.830 12.377 -5.958 1.00 87.69 123 ASP A N 1
ATOM 928 C CA . ASP A 1 123 ? 14.444 12.800 -6.202 1.00 87.69 123 ASP A CA 1
ATOM 929 C C . ASP A 1 123 ? 13.506 12.230 -5.116 1.00 87.69 123 ASP A C 1
ATOM 931 O O . ASP A 1 123 ? 12.689 11.339 -5.366 1.00 87.69 123 ASP A O 1
ATOM 935 N N . PRO A 1 124 ? 13.584 12.726 -3.868 1.00 87.38 124 PRO A N 1
ATOM 936 C CA . PRO A 1 124 ? 13.033 12.033 -2.707 1.00 8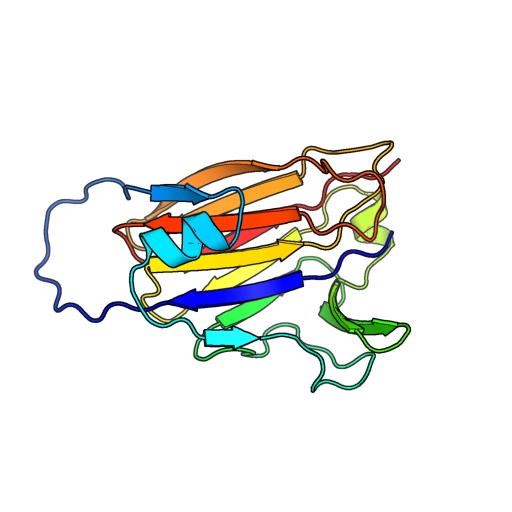7.38 124 PRO A CA 1
ATOM 937 C C . PRO A 1 124 ? 11.502 12.055 -2.595 1.00 87.38 124 PRO A C 1
ATOM 939 O O . PRO A 1 124 ? 10.970 11.532 -1.619 1.00 87.38 124 PRO A O 1
ATOM 942 N N . GLY A 1 125 ? 10.768 12.620 -3.555 1.00 87.56 125 GLY A N 1
ATOM 943 C CA . GLY A 1 125 ? 9.304 12.603 -3.592 1.00 87.56 125 GLY A CA 1
ATOM 944 C C . GLY A 1 125 ? 8.650 13.990 -3.715 1.00 87.56 125 GLY A C 1
ATOM 945 O O . GLY A 1 125 ? 9.290 14.928 -4.196 1.00 87.56 125 GLY A O 1
ATOM 946 N N . PRO A 1 126 ? 7.373 14.137 -3.301 1.00 92.62 126 PRO A N 1
ATOM 947 C CA . PRO A 1 126 ? 6.623 13.188 -2.473 1.00 92.62 126 PRO A CA 1
ATOM 948 C C . PRO A 1 126 ? 6.042 11.999 -3.249 1.00 92.62 126 PRO A C 1
ATOM 950 O O . PRO A 1 126 ? 5.535 12.146 -4.361 1.00 92.62 126 PRO A O 1
ATOM 953 N N . ALA A 1 127 ? 6.032 10.835 -2.602 1.00 92.88 127 ALA A N 1
ATOM 954 C CA . ALA A 1 127 ? 5.009 9.819 -2.829 1.00 92.88 127 ALA A CA 1
ATOM 955 C C . ALA A 1 127 ? 3.732 10.215 -2.063 1.00 92.88 127 ALA A C 1
ATOM 957 O O . ALA A 1 127 ? 3.805 10.891 -1.030 1.00 92.88 127 ALA A O 1
ATOM 958 N N . LEU A 1 128 ? 2.557 9.801 -2.545 1.00 95.50 128 LEU A N 1
ATOM 959 C CA . LEU A 1 128 ? 1.277 10.120 -1.896 1.00 95.50 128 LEU A CA 1
ATOM 960 C C . LEU A 1 128 ? 0.572 8.856 -1.426 1.00 95.50 128 LEU A C 1
ATOM 962 O O . LEU A 1 128 ? 0.374 7.922 -2.201 1.00 95.50 128 LEU A O 1
ATOM 966 N N . VAL A 1 129 ? 0.099 8.865 -0.183 1.00 96.62 129 VAL A N 1
ATOM 967 C CA . VAL A 1 129 ? -0.707 7.779 0.379 1.00 96.62 129 VAL A CA 1
ATOM 968 C C . VAL A 1 129 ? -2.105 8.275 0.669 1.00 96.62 129 VAL A C 1
ATOM 970 O O . VAL A 1 129 ? -2.277 9.226 1.428 1.00 96.62 129 VAL A O 1
ATOM 973 N N . GLN A 1 130 ? -3.112 7.620 0.100 1.00 98.06 130 GLN A N 1
ATOM 974 C CA . GLN A 1 130 ? -4.515 7.847 0.437 1.00 98.06 130 GLN A CA 1
ATOM 975 C C . GLN A 1 130 ? -5.060 6.650 1.202 1.00 98.06 130 GLN A C 1
ATOM 977 O O . GLN A 1 130 ? -4.926 5.517 0.751 1.00 98.06 130 GLN A O 1
ATOM 982 N N . ILE A 1 131 ? -5.710 6.893 2.335 1.00 98.25 131 ILE A N 1
ATOM 983 C CA . ILE A 1 131 ? -6.318 5.843 3.152 1.00 98.25 131 ILE A CA 1
ATOM 984 C C . ILE A 1 131 ? -7.822 6.058 3.161 1.00 98.25 131 ILE A C 1
ATOM 986 O O . ILE A 1 131 ? -8.283 7.166 3.425 1.00 98.25 131 ILE A O 1
ATOM 990 N N . PHE A 1 132 ? -8.570 5.001 2.860 1.00 98.19 132 PHE A N 1
ATOM 991 C CA . PHE A 1 132 ? -10.026 4.985 2.818 1.00 98.19 132 PHE A CA 1
ATOM 992 C C . PHE A 1 132 ? -10.548 4.107 3.952 1.00 98.19 132 PHE A C 1
ATOM 994 O O . PHE A 1 132 ? -10.161 2.939 4.060 1.00 98.19 132 PHE A O 1
ATOM 1001 N N . PHE A 1 133 ? -11.442 4.654 4.766 1.00 97.81 133 PHE A N 1
ATOM 1002 C CA . PHE A 1 133 ? -12.005 3.978 5.930 1.00 97.81 133 PHE A CA 1
ATOM 1003 C C . PHE A 1 133 ? -13.439 3.499 5.668 1.00 97.81 133 PHE A C 1
ATOM 1005 O O . PHE A 1 133 ? -14.118 3.949 4.740 1.00 97.81 133 PHE A O 1
ATOM 1012 N N . ALA A 1 134 ? -13.921 2.568 6.490 1.00 96.12 134 ALA A N 1
ATOM 1013 C CA . ALA A 1 134 ? -15.265 1.999 6.376 1.00 96.12 134 ALA A CA 1
ATOM 1014 C C . ALA A 1 134 ? -16.394 3.019 6.623 1.00 96.12 134 ALA A C 1
ATOM 1016 O O . ALA A 1 134 ? -17.520 2.810 6.170 1.00 96.12 134 ALA A O 1
ATOM 1017 N N . ASP A 1 135 ? -16.100 4.133 7.298 1.00 94.19 135 ASP A N 1
ATOM 1018 C CA . ASP A 1 135 ? -17.019 5.263 7.496 1.00 94.19 135 ASP A CA 1
ATOM 1019 C C . ASP A 1 135 ? -17.110 6.201 6.270 1.00 94.19 135 ASP A C 1
ATOM 1021 O O . ASP A 1 135 ? -17.790 7.223 6.326 1.00 94.19 135 ASP A O 1
ATOM 1025 N N . GLN A 1 136 ? -16.460 5.838 5.154 1.00 94.25 136 GLN A N 1
ATOM 1026 C CA . GLN A 1 136 ? -16.365 6.605 3.903 1.00 94.25 136 GLN A CA 1
ATOM 1027 C C . GLN A 1 136 ? -15.532 7.888 3.999 1.00 94.25 136 GLN A C 1
ATOM 1029 O O . GLN A 1 136 ? -15.475 8.652 3.032 1.00 94.25 136 GLN A O 1
ATOM 1034 N N . THR A 1 137 ? -14.853 8.124 5.121 1.00 95.81 137 THR A N 1
ATOM 1035 C CA . THR A 1 137 ? -13.839 9.172 5.199 1.00 95.81 137 THR A CA 1
ATOM 1036 C C . THR A 1 137 ? -12.532 8.709 4.566 1.00 95.81 137 THR A C 1
ATOM 1038 O O . THR A 1 137 ? -12.275 7.517 4.358 1.00 95.81 137 THR A O 1
ATOM 1041 N N . SER A 1 138 ? -11.695 9.682 4.218 1.00 96.88 138 SER A N 1
ATOM 1042 C CA . SER A 1 138 ? -10.361 9.422 3.705 1.00 96.88 138 SER A CA 1
ATOM 1043 C C . SER A 1 138 ? -9.376 10.473 4.176 1.00 96.88 138 SER A C 1
ATOM 1045 O O . SER A 1 138 ? -9.734 11.645 4.307 1.00 96.88 138 SER A O 1
ATOM 1047 N N . ILE A 1 139 ? -8.123 10.066 4.333 1.00 96.81 139 ILE A N 1
ATOM 1048 C CA . ILE A 1 139 ? -7.001 10.964 4.612 1.00 96.81 139 ILE A CA 1
ATOM 1049 C C . ILE A 1 139 ? -5.922 10.803 3.546 1.00 96.81 139 ILE A C 1
ATOM 1051 O O . ILE A 1 139 ? -5.861 9.790 2.848 1.00 96.81 139 ILE A O 1
ATOM 1055 N N . THR A 1 140 ? -5.072 11.815 3.408 1.00 96.81 140 THR A N 1
ATOM 1056 C CA . THR A 1 140 ? -3.913 11.787 2.514 1.00 96.81 140 THR A CA 1
ATOM 1057 C C . THR A 1 140 ? -2.673 12.224 3.277 1.00 96.81 140 THR A C 1
ATOM 1059 O O . THR A 1 140 ? -2.744 13.159 4.074 1.00 96.81 140 THR A O 1
ATOM 1062 N N . ALA A 1 141 ? -1.559 11.544 3.031 1.00 94.31 141 ALA A N 1
ATOM 1063 C CA . ALA A 1 141 ? -0.254 11.873 3.581 1.00 94.31 141 ALA A CA 1
ATOM 1064 C C . ALA A 1 141 ? 0.805 11.860 2.475 1.00 94.31 141 ALA A C 1
ATOM 1066 O O . ALA A 1 141 ? 0.694 11.112 1.503 1.00 94.31 141 ALA A O 1
ATOM 1067 N N . GLU A 1 142 ? 1.828 12.690 2.646 1.00 94.75 142 GLU A N 1
ATOM 1068 C CA . GLU A 1 142 ? 3.018 12.698 1.801 1.00 94.75 142 GLU A CA 1
ATOM 1069 C C . GLU A 1 142 ? 4.116 11.876 2.471 1.00 94.75 142 GLU A C 1
ATOM 1071 O O . GLU A 1 142 ? 4.313 11.974 3.685 1.00 94.75 142 GLU A O 1
ATOM 1076 N N . TYR A 1 143 ? 4.837 11.093 1.676 1.00 92.00 143 TYR A N 1
ATOM 1077 C CA . TYR A 1 143 ? 6.004 10.341 2.115 1.00 92.00 143 TYR A CA 1
ATOM 1078 C C . TYR A 1 143 ? 7.207 10.718 1.266 1.00 92.00 143 TYR A C 1
ATOM 1080 O O . TYR A 1 143 ? 7.108 10.881 0.050 1.00 92.00 143 TYR A O 1
ATOM 1088 N N . TYR A 1 144 ? 8.344 10.852 1.936 1.00 91.56 144 TYR A N 1
ATOM 1089 C CA . TYR A 1 144 ? 9.611 11.187 1.316 1.00 91.56 144 TYR A CA 1
ATOM 1090 C C . TYR A 1 144 ? 10.608 10.076 1.605 1.00 91.56 144 TYR A C 1
ATOM 1092 O O . TYR A 1 144 ? 10.647 9.531 2.711 1.00 91.56 144 TYR A O 1
ATOM 1100 N N . GLN A 1 145 ? 11.438 9.785 0.620 1.00 88.75 145 GLN A N 1
ATOM 1101 C CA . GLN A 1 145 ? 12.639 9.003 0.806 1.00 88.75 145 GLN A CA 1
ATOM 1102 C C . GLN A 1 145 ? 13.579 9.765 1.752 1.00 88.75 145 GLN A C 1
ATOM 1104 O O . GLN A 1 145 ? 13.908 10.930 1.530 1.00 88.75 145 GLN A O 1
ATOM 1109 N N . THR A 1 146 ? 13.982 9.110 2.837 1.00 88.06 146 THR A N 1
ATOM 1110 C CA . THR A 1 146 ? 14.858 9.681 3.877 1.00 88.06 146 THR A CA 1
ATOM 1111 C C . THR A 1 146 ? 16.188 8.942 4.007 1.00 88.06 146 THR A C 1
ATOM 1113 O O . THR A 1 146 ? 17.091 9.414 4.703 1.00 88.06 146 THR A O 1
ATOM 1116 N N . GLY A 1 147 ? 16.320 7.795 3.342 1.00 85.94 147 GLY A N 1
ATOM 1117 C CA . GLY A 1 147 ? 17.521 6.981 3.326 1.00 85.94 147 GLY A CA 1
ATOM 1118 C C . GLY A 1 147 ? 18.575 7.484 2.333 1.00 85.94 147 GLY A C 1
ATOM 1119 O O . GLY A 1 147 ? 18.266 8.222 1.398 1.00 85.94 147 GLY A O 1
ATOM 1120 N N . PRO A 1 148 ? 19.844 7.077 2.513 1.00 86.06 148 PRO A N 1
ATOM 1121 C CA . PRO A 1 148 ? 20.931 7.447 1.610 1.00 86.06 148 PRO A CA 1
ATOM 1122 C C . PRO A 1 148 ? 20.940 6.651 0.293 1.00 86.06 148 PRO A C 1
ATOM 1124 O O . PRO A 1 148 ? 21.726 6.978 -0.594 1.00 86.06 148 PRO A O 1
ATOM 1127 N N . THR A 1 149 ? 20.145 5.580 0.175 1.00 87.88 149 THR A N 1
ATOM 1128 C CA . THR A 1 149 ? 20.151 4.653 -0.970 1.00 87.88 149 THR A CA 1
ATOM 1129 C C . THR A 1 149 ? 18.744 4.165 -1.322 1.00 87.88 149 THR A C 1
ATOM 1131 O O . THR A 1 149 ? 17.872 4.141 -0.454 1.00 87.88 149 THR A O 1
ATOM 1134 N N . GLU A 1 150 ? 18.562 3.691 -2.566 1.00 83.75 150 GLU A N 1
ATOM 1135 C CA . GLU A 1 150 ? 17.364 2.937 -3.007 1.00 83.75 150 GLU A CA 1
ATOM 1136 C C . GLU A 1 150 ? 17.148 1.649 -2.176 1.00 83.75 150 GLU A C 1
ATOM 1138 O O . GLU A 1 150 ? 16.043 1.142 -2.050 1.00 83.75 150 GLU A O 1
ATOM 1143 N N . ASP A 1 151 ? 18.196 1.128 -1.532 1.00 81.56 151 ASP A N 1
ATOM 1144 C CA . ASP A 1 151 ? 18.107 -0.094 -0.725 1.00 81.56 151 ASP A CA 1
ATOM 1145 C C . ASP A 1 151 ? 17.750 0.181 0.760 1.00 81.56 151 ASP A C 1
ATOM 1147 O O . ASP A 1 151 ? 17.860 -0.719 1.588 1.00 81.56 151 ASP A O 1
ATOM 1151 N N . THR A 1 152 ? 17.393 1.418 1.145 1.00 86.19 152 THR A N 1
ATOM 1152 C CA . THR A 1 152 ? 17.011 1.769 2.534 1.00 86.19 152 THR A CA 1
ATOM 1153 C C . THR A 1 152 ? 15.494 1.948 2.658 1.00 86.19 152 THR A C 1
ATOM 1155 O O . THR A 1 152 ? 15.016 3.038 2.357 1.00 86.19 152 THR A O 1
ATOM 1158 N N . PRO A 1 153 ? 14.720 0.948 3.120 1.00 87.94 153 PRO A N 1
ATOM 1159 C CA . PRO A 1 153 ? 13.263 1.029 3.087 1.00 87.94 153 PRO A CA 1
ATOM 1160 C C . PRO A 1 153 ? 12.683 2.226 3.848 1.00 87.94 153 PRO A C 1
ATOM 1162 O O . PRO A 1 153 ? 13.184 2.630 4.902 1.00 87.94 153 PRO A O 1
ATOM 1165 N N . VAL A 1 154 ? 11.587 2.763 3.319 1.00 90.75 154 VAL A N 1
ATOM 1166 C CA . VAL A 1 154 ? 10.758 3.782 3.961 1.00 90.75 154 VAL A CA 1
ATOM 1167 C C . VAL A 1 154 ? 9.571 3.089 4.620 1.00 90.75 154 VAL A C 1
ATOM 1169 O O . VAL A 1 154 ? 8.719 2.513 3.944 1.00 90.75 154 VAL A O 1
ATOM 1172 N N . PHE A 1 155 ? 9.499 3.181 5.947 1.00 93.12 155 PHE A N 1
ATOM 1173 C CA . PHE A 1 155 ? 8.408 2.591 6.713 1.00 93.12 155 PHE A CA 1
ATOM 1174 C C . PHE A 1 155 ? 7.148 3.464 6.661 1.00 93.12 155 PHE A C 1
ATOM 1176 O O . PHE A 1 155 ? 7.173 4.663 6.956 1.00 93.12 155 PHE A O 1
ATOM 1183 N N . PHE A 1 156 ? 6.016 2.833 6.370 1.00 94.75 156 PHE A N 1
ATOM 1184 C CA . PHE A 1 156 ? 4.676 3.374 6.554 1.00 94.75 156 PHE A CA 1
ATOM 1185 C C . PHE A 1 156 ? 3.945 2.543 7.608 1.00 94.75 156 PHE A C 1
ATOM 1187 O O . PHE A 1 156 ? 3.808 1.333 7.464 1.00 94.75 156 PHE A O 1
ATOM 1194 N N . GLY A 1 157 ? 3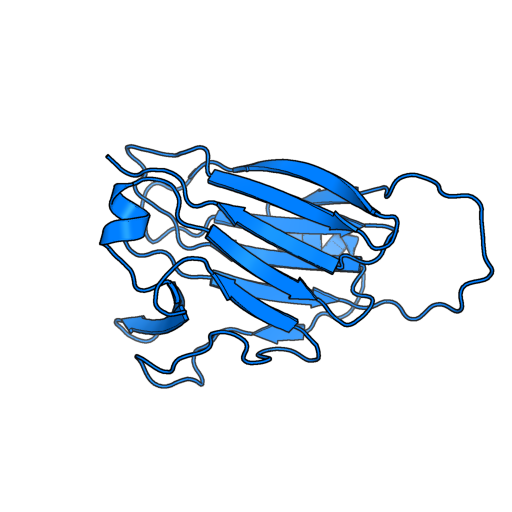.388 3.183 8.634 1.00 96.06 157 GLY A N 1
ATOM 1195 C CA . GLY A 1 157 ? 2.469 2.530 9.560 1.00 96.06 157 GLY A CA 1
ATOM 1196 C C . GLY A 1 157 ? 1.266 3.404 9.863 1.00 96.06 157 GLY A C 1
ATOM 1197 O O . GLY A 1 157 ? 1.406 4.605 10.085 1.00 96.06 157 GLY A O 1
ATOM 1198 N N . ILE A 1 158 ? 0.085 2.797 9.928 1.00 97.38 158 ILE A N 1
ATOM 1199 C CA . ILE A 1 158 ? -1.148 3.447 10.369 1.00 97.38 158 ILE A CA 1
ATOM 1200 C C . ILE A 1 158 ? -1.926 2.540 11.324 1.00 97.38 158 ILE A C 1
ATOM 1202 O O . ILE A 1 158 ? -2.002 1.323 11.135 1.00 97.38 158 ILE A O 1
ATOM 1206 N N . ALA A 1 159 ? -2.525 3.150 12.343 1.00 96.62 159 ALA A N 1
ATOM 1207 C CA . ALA A 1 159 ? -3.571 2.551 13.162 1.00 96.62 159 ALA A CA 1
ATOM 1208 C C . ALA A 1 159 ? -4.773 3.499 13.222 1.00 96.62 159 ALA A C 1
ATOM 1210 O O . ALA A 1 159 ? -4.606 4.721 13.232 1.00 96.62 159 ALA A O 1
ATOM 1211 N N . SER A 1 160 ? -5.979 2.944 13.253 1.00 95.69 160 SER A N 1
ATOM 1212 C CA . SER A 1 160 ? -7.237 3.683 13.278 1.00 95.69 160 SER A CA 1
ATOM 1213 C C . SER A 1 160 ? -8.258 3.024 14.201 1.00 95.69 160 SER A C 1
ATOM 1215 O O . SER A 1 160 ? -8.205 1.826 14.462 1.00 95.69 160 SER A O 1
ATOM 1217 N N . ASP A 1 161 ? -9.205 3.810 14.703 1.00 94.69 161 ASP A N 1
ATOM 1218 C CA . ASP A 1 161 ? -10.402 3.302 15.381 1.00 94.69 161 ASP A CA 1
ATOM 1219 C C . ASP A 1 161 ? -11.466 2.759 14.407 1.00 94.69 161 ASP A C 1
ATOM 1221 O O . ASP A 1 161 ? -12.412 2.094 14.832 1.00 94.69 161 ASP A O 1
ATOM 1225 N N . THR A 1 162 ? -11.292 3.001 13.107 1.00 94.81 162 THR A N 1
ATOM 1226 C CA . THR A 1 162 ? -12.221 2.631 12.040 1.00 94.81 162 THR A CA 1
ATOM 1227 C C . THR A 1 162 ? -11.531 1.675 11.066 1.00 94.81 162 THR A C 1
ATOM 1229 O O . THR A 1 162 ? -10.374 1.908 10.707 1.00 94.81 162 THR A O 1
ATOM 1232 N N . PRO A 1 163 ? -12.204 0.602 10.601 1.00 97.12 163 PRO A N 1
ATOM 1233 C CA . PRO A 1 163 ? -11.598 -0.321 9.652 1.00 97.12 163 PRO A CA 1
ATOM 1234 C C . PRO A 1 163 ? -11.098 0.376 8.388 1.00 97.12 163 PRO A C 1
ATOM 1236 O O . PRO A 1 163 ? -11.798 1.201 7.795 1.00 97.12 163 PRO A O 1
ATOM 1239 N N . ILE A 1 164 ? -9.894 0.007 7.970 1.00 97.50 164 ILE A N 1
ATOM 1240 C CA . ILE A 1 164 ? -9.272 0.469 6.735 1.00 97.50 164 ILE A CA 1
ATOM 1241 C C . ILE A 1 164 ? -9.777 -0.428 5.608 1.00 97.50 164 ILE A C 1
ATOM 1243 O O . ILE A 1 164 ? -9.644 -1.644 5.678 1.00 97.50 164 ILE A O 1
ATOM 1247 N N . MET A 1 165 ? -10.349 0.172 4.569 1.00 98.19 165 MET A N 1
ATOM 1248 C CA . MET A 1 165 ? -10.899 -0.550 3.415 1.00 98.19 165 MET A CA 1
ATOM 1249 C C . MET A 1 165 ? -9.919 -0.591 2.247 1.00 98.19 165 MET A C 1
ATOM 1251 O O . MET A 1 165 ? -9.902 -1.539 1.462 1.00 98.19 165 MET A O 1
ATOM 1255 N N . ARG A 1 166 ? -9.122 0.470 2.097 1.00 98.44 166 ARG A N 1
ATOM 1256 C CA . ARG A 1 166 ? -8.136 0.579 1.027 1.00 98.44 166 ARG A CA 1
ATOM 1257 C C . ARG A 1 166 ? -7.033 1.552 1.396 1.00 98.44 166 ARG A C 1
ATOM 1259 O O . ARG A 1 166 ? -7.307 2.605 1.972 1.00 98.44 166 ARG A O 1
ATOM 1266 N N . ILE A 1 167 ? -5.815 1.239 0.981 1.00 98.44 167 ILE A N 1
ATOM 1267 C CA . ILE A 1 167 ? -4.708 2.192 0.932 1.00 98.44 167 ILE A CA 1
ATOM 1268 C C . ILE A 1 167 ? -4.271 2.313 -0.521 1.00 98.44 167 ILE A C 1
ATOM 1270 O O . ILE A 1 167 ? -4.022 1.301 -1.167 1.00 98.44 167 ILE A O 1
ATOM 1274 N N . ARG A 1 168 ? -4.181 3.535 -1.037 1.00 98.38 168 ARG A N 1
ATOM 1275 C CA . ARG A 1 168 ? -3.603 3.812 -2.347 1.00 98.38 168 ARG A CA 1
ATOM 1276 C C . ARG A 1 168 ? -2.243 4.461 -2.180 1.00 98.38 168 ARG A C 1
ATOM 1278 O O . ARG A 1 168 ? -2.167 5.545 -1.607 1.00 98.38 168 ARG A O 1
ATOM 1285 N N . TRP A 1 169 ? -1.209 3.826 -2.712 1.00 96.88 169 TRP A N 1
ATOM 1286 C CA . TRP A 1 169 ? 0.143 4.367 -2.791 1.00 96.88 169 TRP A CA 1
ATOM 1287 C C . TRP A 1 169 ? 0.405 4.862 -4.208 1.00 96.88 169 TRP A C 1
ATOM 1289 O O . TRP A 1 169 ? 0.456 4.059 -5.137 1.00 96.88 169 TRP A O 1
ATOM 1299 N N . TYR A 1 170 ? 0.563 6.168 -4.380 1.00 95.69 170 TYR A N 1
ATOM 1300 C CA . TYR A 1 170 ? 1.076 6.763 -5.608 1.00 95.69 170 TYR A CA 1
ATOM 1301 C C . TYR A 1 170 ? 2.596 6.834 -5.513 1.00 95.69 170 TYR A C 1
ATOM 1303 O O . TYR A 1 170 ? 3.122 7.460 -4.589 1.00 95.69 170 TYR A O 1
ATOM 1311 N N . GLU A 1 171 ? 3.288 6.209 -6.466 1.00 92.62 171 GLU A N 1
ATOM 1312 C CA . GLU A 1 171 ? 4.737 6.370 -6.585 1.00 92.62 171 GLU A CA 1
ATOM 1313 C C . GLU A 1 171 ? 5.057 7.839 -6.900 1.00 92.62 171 GLU A C 1
ATOM 1315 O O . GLU A 1 171 ? 4.298 8.523 -7.595 1.00 92.62 171 GLU A O 1
ATOM 1320 N N . CYS A 1 172 ? 6.179 8.337 -6.385 1.00 88.50 172 CYS A N 1
ATOM 1321 C CA . CYS A 1 172 ? 6.701 9.617 -6.840 1.00 88.50 172 CYS A CA 1
ATOM 1322 C C . CYS A 1 172 ? 7.181 9.507 -8.295 1.00 88.50 172 CYS A C 1
ATOM 1324 O O . CYS A 1 172 ? 7.567 8.435 -8.763 1.00 88.50 172 CYS A O 1
ATOM 1326 N N . LEU A 1 173 ? 7.208 10.632 -9.007 1.00 85.19 173 LEU A N 1
ATOM 1327 C CA . LEU A 1 173 ? 7.917 10.700 -10.280 1.00 85.19 173 LEU A CA 1
ATOM 1328 C C . LEU A 1 173 ? 9.426 10.779 -10.006 1.00 85.19 173 LEU A C 1
ATOM 1330 O O . LEU A 1 173 ? 9.878 11.749 -9.405 1.00 85.19 173 LEU A O 1
ATOM 1334 N N . GLU A 1 174 ? 10.179 9.785 -10.469 1.00 74.88 174 GLU A N 1
ATOM 1335 C CA . GLU A 1 174 ? 11.646 9.822 -10.544 1.00 74.88 174 GLU A CA 1
ATOM 1336 C C . GLU A 1 174 ? 12.043 10.441 -11.897 1.00 74.88 174 GLU A C 1
ATOM 1338 O O . GLU A 1 174 ? 11.516 10.016 -12.936 1.00 74.88 174 GLU A O 1
ATOM 1343 N N . THR A 1 175 ? 12.905 11.465 -11.898 1.00 66.38 175 THR A N 1
ATOM 1344 C CA . THR A 1 175 ? 13.345 12.176 -13.116 1.00 66.38 175 THR A CA 1
ATOM 1345 C C . THR A 1 175 ? 14.772 11.864 -13.541 1.00 66.38 175 THR A C 1
ATOM 1347 O O . THR A 1 175 ? 15.586 11.416 -12.709 1.00 66.38 175 THR A O 1
#

Sequence (175 aa):
MKNGLIIFIAGLASLVLMSPCYSATSMFYGDFASWSAAIGGSYIMQDFDGYPHGTDLNGVDVLSGVNFTSNMTSIIAWSILSDSNLFGADPAIRQQGIAYYDININLPYCAVAFDVEAWNPEDPGPALVQIFFADQTSITAEYYQTGPTEDTPVFFGIASDTPIMRIRWYECLET

Foldseek 3Di:
DDKFKKKKFDDDDDDDDDDPLDPKDKDKDFDPVVQVVVVVDDIDIDQLLPDDAFAFQAVPPRDVQKGKHWPAPTWTQHDDPRGTGTDGDHPVCLQVQFIKMKTFGPDQIQKMKMWIQADDLVCFFFKKKWWAFPSRDIDMDTGTRPDPDSRPTGMIIMGIPTGTGIMMIRDGRDD